Protein AF-A0A0J7L0H8-F1 (afdb_monomer)

Nearest PDB structures (foldseek):
  1x3a-assembly1_A  TM=9.264E-01  e=5.730E-05  Homo sapiens

InterPro domains:
  IPR005607 BSD domain [PF03909] (18-66)
  IPR005607 BSD domain [PS50858] (13-65)
  IPR005607 BSD domain [SM00751] (13-65)
  IPR035925 BSD domain superfamily [G3DSA:1.10.3970.10] (1-77)
  IPR035925 BSD domain superfamily [SSF140383] (1-69)
  IPR051494 BSD domain-containing protein [PTHR16019] (1-94)

Organism: Lasius niger (NCBI:txid67767)

pLDDT: mean 74.41, std 24.03, range [33.41, 98.25]

Mean predicted aligned error: 14.75 Å

Radius of gyration: 20.71 Å; Cα contacts (8 Å, |Δi|>4): 37; chains: 1; bounding box: 35×54×49 Å

Structure (mmCIF, N/CA/C/O backbone):
data_AF-A0A0J7L0H8-F1
#
_entry.id   AF-A0A0J7L0H8-F1
#
loop_
_atom_site.group_PDB
_atom_site.id
_atom_site.type_symbol
_atom_site.label_atom_id
_atom_site.label_alt_id
_atom_site.label_comp_id
_atom_site.label_asym_id
_atom_site.label_entity_id
_atom_site.label_seq_id
_atom_site.pdbx_PDB_ins_code
_atom_site.Cartn_x
_atom_site.Cartn_y
_atom_site.Cartn_z
_atom_site.occupancy
_atom_site.B_iso_or_equiv
_atom_site.auth_seq_id
_atom_site.auth_comp_id
_atom_site.auth_asym_id
_atom_site.auth_atom_id
_atom_site.pdbx_PDB_model_num
ATOM 1 N N . ASP A 1 1 ? -12.329 1.523 -0.569 1.00 81.56 1 ASP A N 1
ATOM 2 C CA . ASP A 1 1 ? -12.532 0.083 -0.920 1.00 81.56 1 ASP A CA 1
ATOM 3 C C . ASP A 1 1 ? -11.537 -0.845 -0.196 1.00 81.56 1 ASP A C 1
ATOM 5 O O . ASP A 1 1 ? -10.328 -0.733 -0.387 1.00 81.56 1 ASP A O 1
ATOM 9 N N . ARG A 1 2 ? -12.040 -1.816 0.591 1.00 88.75 2 ARG A N 1
ATOM 10 C CA . ARG A 1 2 ? -11.241 -2.832 1.314 1.00 88.75 2 ARG A CA 1
ATOM 11 C C . ARG A 1 2 ? -10.330 -3.668 0.405 1.00 88.75 2 ARG A C 1
ATOM 13 O O . ARG A 1 2 ? -9.266 -4.114 0.839 1.00 88.75 2 ARG A O 1
ATOM 20 N N . ARG A 1 3 ? -10.721 -3.897 -0.853 1.00 90.62 3 ARG A N 1
ATOM 21 C CA . ARG A 1 3 ? -9.965 -4.724 -1.813 1.00 90.62 3 ARG A CA 1
ATOM 22 C C . ARG A 1 3 ? -8.570 -4.172 -2.100 1.00 90.62 3 ARG A C 1
ATOM 24 O O . ARG A 1 3 ? -7.673 -4.967 -2.381 1.00 90.62 3 ARG A O 1
ATOM 31 N N . ASN A 1 4 ? -8.379 -2.858 -1.977 1.00 86.25 4 ASN A N 1
ATOM 32 C CA . ASN A 1 4 ? -7.093 -2.193 -2.194 1.00 86.25 4 ASN A CA 1
ATOM 33 C C . ASN A 1 4 ? -6.018 -2.617 -1.184 1.00 86.25 4 ASN A C 1
ATOM 35 O O . ASN A 1 4 ? -4.838 -2.591 -1.517 1.00 86.25 4 ASN A O 1
ATOM 39 N N . PHE A 1 5 ? -6.422 -3.068 0.006 1.00 93.62 5 PHE A N 1
ATOM 40 C CA . PHE A 1 5 ? -5.506 -3.440 1.087 1.00 93.62 5 PHE A CA 1
ATOM 41 C C . PHE A 1 5 ? -5.196 -4.936 1.131 1.0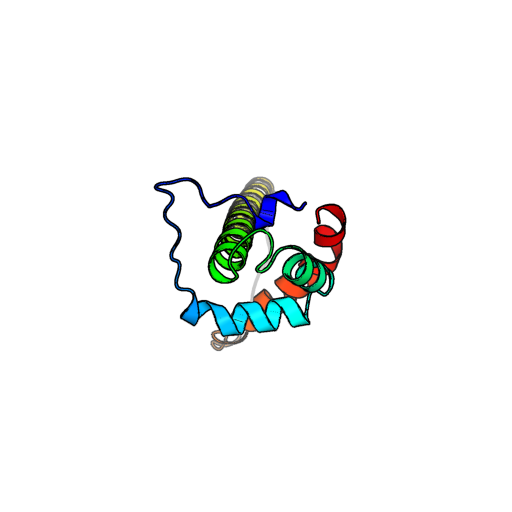0 93.62 5 PHE A C 1
ATOM 43 O O . PHE A 1 5 ? -4.152 -5.331 1.634 1.00 93.62 5 PHE A O 1
ATOM 50 N N . VAL A 1 6 ? -6.083 -5.789 0.606 1.00 93.94 6 VAL A N 1
ATOM 51 C CA . VAL A 1 6 ? -5.960 -7.257 0.735 1.00 93.94 6 VAL A CA 1
ATOM 52 C C . VAL A 1 6 ? -5.523 -7.962 -0.545 1.00 93.94 6 VAL A C 1
ATOM 54 O O . VAL A 1 6 ? -5.041 -9.091 -0.489 1.00 93.94 6 VAL A O 1
ATOM 57 N N . ARG A 1 7 ? -5.698 -7.332 -1.712 1.00 96.12 7 ARG A N 1
ATOM 58 C CA . ARG A 1 7 ? -5.292 -7.930 -2.987 1.00 96.12 7 ARG A CA 1
ATOM 59 C C . ARG A 1 7 ? -3.838 -7.605 -3.293 1.00 96.12 7 ARG A C 1
ATOM 61 O O . ARG A 1 7 ? -3.519 -6.458 -3.613 1.00 96.12 7 ARG A O 1
ATOM 68 N N . ALA A 1 8 ? -3.021 -8.653 -3.287 1.00 94.81 8 ALA A N 1
ATOM 69 C CA . ALA A 1 8 ? -1.628 -8.599 -3.693 1.00 94.81 8 ALA A CA 1
ATOM 70 C C . ALA A 1 8 ? -1.446 -8.004 -5.103 1.00 94.81 8 ALA A C 1
ATOM 72 O O . ALA A 1 8 ? -2.341 -8.132 -5.954 1.00 94.81 8 ALA A O 1
ATOM 73 N N . PRO A 1 9 ? -0.290 -7.373 -5.371 1.00 94.56 9 PRO A N 1
ATOM 74 C CA . PRO A 1 9 ? 0.143 -7.109 -6.735 1.00 94.56 9 PRO A CA 1
ATOM 75 C C . PRO A 1 9 ? 0.110 -8.405 -7.567 1.00 94.56 9 PRO A C 1
ATOM 77 O O . PRO A 1 9 ? 0.425 -9.472 -7.030 1.00 94.56 9 PRO A O 1
ATOM 80 N N . PRO A 1 10 ? -0.272 -8.348 -8.856 1.00 94.94 10 PRO A N 1
ATOM 81 C CA . PRO A 1 10 ? -0.227 -9.514 -9.731 1.00 94.94 10 PRO A CA 1
ATOM 82 C C . PRO A 1 10 ? 1.175 -10.144 -9.763 1.00 94.94 10 PRO A C 1
ATOM 84 O O . PRO A 1 10 ? 2.171 -9.417 -9.727 1.00 94.94 10 PRO A O 1
ATOM 87 N N . PRO A 1 11 ? 1.288 -11.478 -9.855 1.00 91.75 11 PRO A N 1
ATOM 88 C CA . PRO A 1 11 ? 2.588 -12.127 -9.952 1.00 91.75 11 PRO A CA 1
ATOM 89 C C . PRO A 1 11 ? 3.322 -11.674 -11.221 1.00 91.75 11 PRO A C 1
ATOM 91 O O . PRO A 1 11 ? 2.719 -11.544 -12.283 1.00 91.75 11 PRO A O 1
ATOM 94 N N . GLY A 1 12 ? 4.629 -11.439 -11.101 1.00 90.75 12 GLY A N 1
ATOM 95 C CA . GLY A 1 12 ? 5.478 -11.017 -12.218 1.00 90.75 12 GLY A CA 1
ATOM 96 C C . GLY A 1 12 ? 5.425 -9.525 -12.553 1.00 90.75 12 GLY A C 1
ATOM 97 O O . GLY A 1 12 ? 6.162 -9.099 -13.436 1.00 90.75 12 GLY A O 1
ATOM 98 N N . VAL A 1 13 ? 4.610 -8.717 -11.858 1.00 93.88 13 VAL A N 1
ATOM 99 C CA . VAL A 1 13 ? 4.689 -7.258 -12.005 1.00 93.88 13 VAL A CA 1
ATOM 100 C C . VAL A 1 13 ? 5.983 -6.736 -11.389 1.00 93.88 13 VAL A C 1
ATOM 102 O O . VAL A 1 13 ? 6.348 -7.102 -10.269 1.00 93.88 13 VAL A O 1
ATOM 105 N N . GLU A 1 14 ? 6.664 -5.854 -12.112 1.00 91.38 14 GLU A N 1
ATOM 106 C CA . GLU A 1 14 ? 7.837 -5.166 -11.596 1.00 91.38 14 GLU A CA 1
ATOM 107 C C . GLU A 1 14 ? 7.386 -4.067 -10.625 1.00 91.38 14 GLU A C 1
ATOM 109 O O . GLU A 1 14 ? 6.822 -3.041 -11.005 1.00 91.38 14 GLU A O 1
ATOM 114 N N . PHE A 1 15 ? 7.573 -4.324 -9.334 1.00 91.56 15 PHE A N 1
ATOM 115 C CA . PHE A 1 15 ? 7.266 -3.387 -8.262 1.00 91.56 15 PHE A CA 1
ATOM 116 C C . PHE A 1 15 ? 8.347 -3.517 -7.195 1.00 91.56 15 PHE A C 1
ATOM 118 O O . PHE A 1 15 ? 8.349 -4.474 -6.417 1.00 91.56 15 PHE A O 1
ATOM 125 N N . ALA A 1 16 ? 9.288 -2.569 -7.200 1.00 90.56 16 ALA A N 1
ATOM 126 C CA . ALA A 1 16 ? 10.348 -2.505 -6.205 1.00 90.56 16 ALA A CA 1
ATOM 127 C C . ALA A 1 16 ? 9.725 -2.351 -4.814 1.00 90.56 16 ALA A C 1
ATOM 129 O O . ALA A 1 16 ? 8.975 -1.408 -4.554 1.00 90.56 16 ALA A O 1
ATOM 130 N N . TRP A 1 17 ? 10.019 -3.308 -3.941 1.00 93.19 17 TRP A N 1
ATOM 131 C CA . TRP A 1 17 ? 9.422 -3.399 -2.621 1.00 93.19 17 TRP A CA 1
ATOM 132 C C . TRP A 1 17 ? 10.490 -3.730 -1.587 1.00 93.19 17 TRP A C 1
ATOM 134 O O . TRP A 1 17 ? 11.184 -4.736 -1.714 1.00 93.19 17 TRP A O 1
ATOM 144 N N . ASP A 1 18 ? 10.577 -2.890 -0.565 1.00 96.00 18 ASP A N 1
ATOM 145 C CA . ASP A 1 18 ? 11.384 -3.096 0.631 1.00 96.00 18 ASP A CA 1
ATOM 146 C C . ASP A 1 18 ? 10.581 -2.547 1.810 1.00 96.00 18 ASP A C 1
ATOM 148 O O . ASP A 1 18 ? 10.269 -1.356 1.860 1.00 96.00 18 ASP A O 1
ATOM 152 N N . PHE A 1 19 ? 10.197 -3.434 2.726 1.00 96.12 19 PHE A N 1
ATOM 153 C CA . PHE A 1 19 ? 9.319 -3.097 3.837 1.00 96.12 19 PHE A CA 1
ATOM 154 C C . PHE A 1 19 ? 9.950 -2.104 4.818 1.00 96.12 19 PHE A C 1
ATOM 156 O O . PHE A 1 19 ? 9.248 -1.220 5.312 1.00 96.12 19 PHE A O 1
ATOM 163 N N . GLU A 1 20 ? 11.254 -2.215 5.070 1.00 97.06 20 GLU A N 1
ATOM 164 C CA . GLU A 1 20 ? 11.970 -1.344 6.008 1.00 97.06 20 GLU A CA 1
ATOM 165 C C . GLU A 1 20 ? 12.151 0.050 5.408 1.00 97.06 20 GLU A C 1
ATOM 167 O O . GLU A 1 20 ? 11.890 1.065 6.060 1.00 97.06 20 GLU A O 1
ATOM 172 N N . ALA A 1 21 ? 12.509 0.113 4.122 1.00 95.50 21 ALA A N 1
ATOM 173 C CA . ALA A 1 21 ? 12.712 1.381 3.426 1.00 95.50 21 ALA A CA 1
ATOM 174 C C . ALA A 1 21 ? 11.438 2.245 3.367 1.00 95.50 21 ALA A C 1
ATOM 176 O O . ALA A 1 21 ? 11.525 3.476 3.350 1.00 95.50 21 ALA A O 1
ATOM 177 N N . VAL A 1 22 ? 10.251 1.626 3.344 1.00 93.88 22 VAL A N 1
ATOM 178 C CA . VAL A 1 22 ? 8.970 2.348 3.253 1.00 93.88 22 VAL A CA 1
ATOM 179 C C . VAL A 1 22 ? 8.356 2.709 4.607 1.00 93.88 22 VAL A C 1
ATOM 181 O O . VAL A 1 22 ? 7.405 3.492 4.627 1.00 93.88 22 VAL A O 1
ATOM 184 N N . GLN A 1 23 ? 8.881 2.210 5.735 1.00 96.25 23 GLN A N 1
ATOM 185 C CA . GLN A 1 23 ? 8.325 2.487 7.071 1.00 96.25 23 GLN A CA 1
ATOM 186 C C . GLN A 1 23 ? 8.133 3.985 7.369 1.00 96.25 23 GLN A C 1
ATOM 188 O O . GLN A 1 23 ? 7.040 4.362 7.800 1.00 96.25 23 GLN A O 1
ATOM 193 N N . PRO A 1 24 ? 9.111 4.879 7.110 1.00 96.38 24 PRO A N 1
ATOM 194 C CA . PRO A 1 24 ? 8.932 6.302 7.404 1.00 96.38 24 PRO A CA 1
ATOM 195 C C . PRO A 1 24 ? 7.795 6.926 6.586 1.00 96.38 24 PRO A C 1
ATOM 197 O O . PRO A 1 24 ? 7.026 7.741 7.094 1.00 96.38 24 PRO A O 1
ATOM 200 N N . MET A 1 25 ? 7.658 6.504 5.325 1.00 95.50 25 MET A N 1
ATOM 201 C CA . MET A 1 25 ? 6.586 6.954 4.438 1.00 95.50 25 MET A CA 1
ATOM 202 C C . MET A 1 25 ? 5.224 6.445 4.915 1.00 95.50 25 MET A C 1
ATOM 204 O O . MET A 1 25 ? 4.252 7.197 4.925 1.00 95.50 25 MET A O 1
ATOM 208 N N . ALA A 1 26 ? 5.152 5.182 5.336 1.00 96.25 26 ALA A N 1
ATOM 209 C CA . ALA A 1 26 ? 3.952 4.572 5.893 1.00 96.25 26 ALA A CA 1
ATOM 210 C C . ALA A 1 26 ? 3.447 5.347 7.121 1.00 96.25 26 ALA A C 1
ATOM 212 O O . ALA A 1 26 ? 2.280 5.732 7.163 1.00 96.25 26 ALA A O 1
ATOM 213 N N . GLN A 1 27 ? 4.335 5.659 8.071 1.00 96.62 27 GLN A N 1
ATOM 214 C CA . GLN A 1 27 ? 3.983 6.436 9.267 1.00 96.62 27 GLN A CA 1
ATOM 215 C C . GLN A 1 27 ? 3.488 7.845 8.919 1.00 96.62 27 GLN A C 1
ATOM 217 O O . GLN A 1 27 ? 2.456 8.281 9.426 1.00 96.62 27 GLN A O 1
ATOM 222 N N . ALA A 1 28 ? 4.177 8.540 8.008 1.00 95.88 28 ALA A N 1
ATOM 223 C CA . ALA A 1 28 ? 3.737 9.852 7.542 1.00 95.88 28 ALA A CA 1
ATOM 224 C C . ALA A 1 28 ? 2.368 9.789 6.842 1.00 95.88 28 ALA A C 1
ATOM 226 O O . ALA A 1 28 ? 1.545 10.681 7.019 1.00 95.88 28 ALA A O 1
ATOM 227 N N . THR A 1 29 ? 2.104 8.720 6.085 1.00 95.38 29 THR A N 1
ATOM 228 C CA . THR A 1 29 ? 0.820 8.520 5.399 1.00 95.38 29 THR A CA 1
ATOM 229 C C . THR A 1 29 ? -0.313 8.287 6.399 1.00 95.38 29 THR A C 1
ATOM 231 O O . THR A 1 29 ? -1.368 8.895 6.255 1.00 95.38 29 THR A O 1
ATOM 234 N N . LEU A 1 30 ? -0.098 7.473 7.441 1.00 96.00 30 LEU A N 1
ATOM 235 C CA . LEU A 1 30 ? -1.090 7.269 8.507 1.00 96.00 30 LEU A CA 1
ATOM 236 C C . LEU A 1 30 ? -1.441 8.574 9.227 1.00 96.00 30 LEU A C 1
ATOM 238 O O . LEU A 1 30 ? -2.610 8.832 9.484 1.00 96.00 30 LEU A O 1
ATOM 242 N N . ALA A 1 31 ? -0.443 9.416 9.510 1.00 94.94 31 ALA A N 1
ATOM 243 C CA . ALA A 1 31 ? -0.666 10.699 10.175 1.00 94.94 31 ALA A CA 1
ATOM 244 C C . ALA A 1 31 ? -1.512 11.679 9.339 1.00 94.94 31 ALA A C 1
ATOM 246 O O . ALA A 1 31 ? -2.123 12.591 9.894 1.00 94.94 31 ALA A O 1
ATOM 247 N N . LEU A 1 32 ? -1.527 11.511 8.014 1.00 94.94 32 LEU A N 1
ATOM 248 C CA . LEU A 1 32 ? -2.280 12.352 7.084 1.00 94.94 32 LEU A CA 1
ATOM 249 C C . LEU A 1 32 ? -3.669 11.786 6.756 1.00 94.94 32 LEU A C 1
ATOM 251 O O . LEU A 1 32 ? -4.560 12.559 6.412 1.00 94.94 32 LEU A O 1
ATOM 255 N N . ASP A 1 33 ? -3.860 10.468 6.858 1.00 95.44 33 ASP A N 1
ATOM 256 C CA . ASP A 1 33 ? -5.104 9.790 6.489 1.00 95.44 33 ASP A CA 1
ATOM 257 C C . ASP A 1 33 ? -5.666 8.934 7.646 1.00 95.44 33 ASP A C 1
ATOM 259 O O . ASP A 1 33 ? -5.316 7.756 7.791 1.00 95.44 33 ASP A O 1
ATOM 263 N N . PRO A 1 34 ? -6.595 9.485 8.453 1.00 93.56 34 PRO A N 1
ATOM 264 C CA . PRO A 1 34 ? -7.220 8.744 9.549 1.00 93.56 34 PRO A CA 1
ATOM 265 C C . PRO A 1 34 ? -8.116 7.588 9.071 1.00 93.56 34 PRO A C 1
ATOM 267 O O . PRO A 1 34 ? -8.334 6.631 9.818 1.00 93.56 34 PRO A O 1
ATOM 270 N N . ASN A 1 35 ? -8.625 7.620 7.833 1.00 95.50 35 ASN A N 1
ATOM 271 C CA . ASN A 1 35 ? -9.400 6.499 7.293 1.00 95.50 35 ASN A CA 1
ATOM 272 C C . ASN A 1 35 ? -8.478 5.319 6.966 1.00 95.50 35 ASN A C 1
ATOM 274 O O . ASN A 1 35 ? -8.839 4.164 7.210 1.00 95.50 35 ASN A O 1
ATOM 278 N N . LEU A 1 36 ? -7.270 5.597 6.462 1.00 95.75 36 LEU A N 1
ATOM 279 C CA . LEU A 1 36 ? -6.240 4.578 6.267 1.00 95.75 36 LEU A CA 1
ATOM 280 C C . LEU A 1 36 ? -5.831 3.938 7.597 1.00 95.75 36 LEU A C 1
ATOM 282 O O . LEU A 1 36 ? -5.685 2.714 7.667 1.00 95.75 36 LEU A O 1
ATOM 286 N N . GLU A 1 37 ? -5.690 4.740 8.654 1.00 95.62 37 GLU A N 1
ATOM 287 C CA . GLU A 1 37 ? -5.398 4.239 10.000 1.00 95.62 37 GLU A CA 1
ATOM 288 C C . GLU A 1 37 ? -6.511 3.323 10.528 1.00 95.62 37 GLU A C 1
ATOM 290 O O . GLU A 1 37 ? -6.223 2.209 10.979 1.00 95.62 37 GLU A O 1
ATOM 295 N N . ALA A 1 38 ? -7.778 3.728 10.391 1.00 96.44 38 ALA A N 1
ATOM 296 C CA . ALA A 1 38 ? -8.923 2.900 10.769 1.00 96.44 38 ALA A CA 1
ATOM 297 C C . ALA A 1 38 ? -8.935 1.558 10.012 1.00 96.44 38 ALA A C 1
ATOM 299 O O . ALA A 1 38 ? -9.094 0.494 10.617 1.00 96.44 38 ALA A O 1
ATOM 300 N N . MET A 1 39 ? -8.679 1.589 8.700 1.00 96.88 39 MET A N 1
ATOM 301 C CA . MET A 1 39 ? -8.578 0.380 7.878 1.00 96.88 39 MET A CA 1
ATOM 302 C C . MET A 1 39 ? -7.404 -0.514 8.297 1.00 96.88 39 MET A C 1
ATOM 304 O O . MET A 1 39 ? -7.563 -1.735 8.375 1.00 96.88 39 MET A O 1
ATOM 308 N N . ARG A 1 40 ? -6.231 0.056 8.607 1.00 97.06 40 ARG A N 1
ATOM 309 C CA . ARG A 1 40 ? -5.077 -0.706 9.118 1.00 97.06 40 ARG A CA 1
ATOM 310 C C . ARG A 1 40 ? -5.427 -1.398 10.434 1.00 97.06 40 ARG A C 1
ATOM 312 O O . ARG A 1 40 ? -5.151 -2.587 10.572 1.00 97.06 40 ARG A O 1
ATOM 319 N N . PHE A 1 41 ? -6.072 -0.695 11.364 1.00 97.31 41 PHE A N 1
ATOM 320 C CA . PHE A 1 41 ? -6.491 -1.251 12.655 1.00 97.31 41 PHE A CA 1
ATOM 321 C C . PHE A 1 41 ? -7.537 -2.376 12.522 1.00 97.31 41 PHE A C 1
ATOM 323 O O . PHE A 1 41 ? -7.549 -3.350 13.290 1.00 97.31 41 PHE A O 1
ATOM 330 N N . GLU A 1 42 ? -8.430 -2.278 11.536 1.00 97.25 42 GLU A N 1
ATOM 331 C CA . GLU A 1 42 ? -9.398 -3.338 11.251 1.00 97.25 42 GLU A CA 1
ATOM 332 C C . GLU A 1 42 ? -8.727 -4.575 1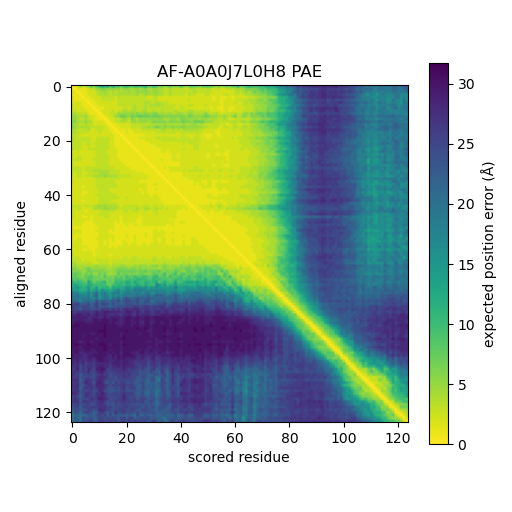0.635 1.00 97.25 42 GLU A C 1
ATOM 334 O O . GLU A 1 42 ? -9.062 -5.705 10.998 1.00 97.25 42 GLU A O 1
ATOM 339 N N . LEU A 1 43 ? -7.775 -4.384 9.719 1.00 97.69 43 LEU A N 1
ATOM 340 C CA . LEU A 1 43 ? -7.238 -5.465 8.892 1.00 97.69 43 LEU A CA 1
ATOM 341 C C . LEU A 1 43 ? -5.966 -6.117 9.441 1.00 97.69 43 LEU A C 1
ATOM 343 O O . LEU A 1 43 ? -5.731 -7.290 9.154 1.00 97.69 43 LEU A O 1
ATOM 347 N N . VAL A 1 44 ? -5.149 -5.410 10.218 1.00 97.38 44 VAL A N 1
ATOM 348 C CA . VAL A 1 44 ? -3.841 -5.891 10.685 1.00 97.38 44 VAL A CA 1
ATOM 349 C C . VAL A 1 44 ? -3.877 -6.167 12.194 1.00 97.38 44 VAL A C 1
ATOM 351 O O . VAL A 1 44 ? -4.394 -5.349 12.951 1.00 97.38 44 VAL A O 1
ATOM 354 N N . PRO A 1 45 ? -3.343 -7.308 12.674 1.00 97.38 45 PRO A N 1
ATOM 355 C CA . PRO A 1 45 ? -2.879 -8.483 11.921 1.00 97.38 45 PRO A CA 1
ATOM 356 C C . PRO A 1 45 ? -4.023 -9.450 11.542 1.00 97.38 45 PRO A C 1
ATOM 358 O O . PRO A 1 45 ? -3.774 -10.578 11.129 1.00 97.38 45 PRO A O 1
ATOM 361 N N . LYS A 1 46 ? -5.285 -9.045 11.736 1.00 97.25 46 LYS A N 1
ATOM 362 C CA . LYS A 1 46 ? -6.461 -9.936 11.737 1.00 97.25 46 LYS A CA 1
ATOM 363 C C . LYS A 1 46 ? -6.722 -10.637 10.398 1.00 97.25 46 LYS A C 1
ATOM 365 O O . LYS A 1 46 ? -7.196 -11.767 10.378 1.00 97.25 46 LYS A O 1
ATOM 370 N N . VAL A 1 47 ? -6.475 -9.946 9.292 1.00 97.06 47 VAL A N 1
ATOM 371 C CA . VAL A 1 47 ? -6.799 -10.368 7.919 1.00 97.06 47 VAL A CA 1
ATOM 372 C C . VAL A 1 47 ? -5.533 -10.498 7.078 1.00 97.06 47 VAL A C 1
ATOM 374 O O . VAL A 1 47 ? -5.457 -11.349 6.197 1.00 97.06 47 VAL A O 1
ATOM 377 N N . ILE A 1 48 ? -4.552 -9.633 7.323 1.00 97.62 48 ILE A N 1
ATOM 378 C CA . ILE A 1 48 ? -3.326 -9.516 6.540 1.00 97.62 48 ILE A CA 1
ATOM 379 C C . ILE A 1 48 ? -2.187 -9.039 7.445 1.00 97.62 48 ILE A C 1
ATOM 381 O O . ILE A 1 48 ? -2.419 -8.331 8.426 1.00 97.62 48 ILE A O 1
ATOM 385 N N . SER A 1 49 ? -0.952 -9.436 7.128 1.00 98.25 49 SER A N 1
ATOM 386 C CA . SER A 1 49 ? 0.229 -8.925 7.824 1.00 98.25 49 SER A CA 1
ATOM 387 C C . SER A 1 49 ? 0.450 -7.444 7.526 1.00 98.25 49 SER A C 1
ATOM 389 O O . SER A 1 49 ? 0.038 -6.933 6.483 1.00 98.25 49 SER A O 1
ATOM 391 N N . GLU A 1 50 ? 1.150 -6.760 8.425 1.00 97.69 50 GLU A N 1
ATOM 392 C CA . GLU A 1 50 ? 1.474 -5.348 8.235 1.00 97.69 50 GLU A CA 1
ATOM 393 C C . GLU A 1 50 ? 2.268 -5.102 6.944 1.00 97.69 50 GLU A C 1
ATOM 395 O O . GLU A 1 5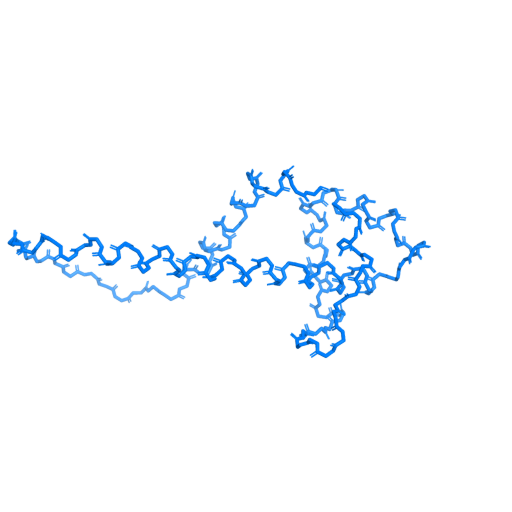0 ? 1.937 -4.208 6.169 1.00 97.69 50 GLU A O 1
ATOM 400 N N . GLU A 1 51 ? 3.258 -5.949 6.663 1.00 97.56 51 GLU A N 1
ATOM 401 C CA . GLU A 1 51 ? 4.037 -5.868 5.429 1.00 97.56 51 GLU A CA 1
ATOM 402 C C . GLU A 1 51 ? 3.163 -5.970 4.180 1.00 97.56 51 GLU A C 1
ATOM 404 O O . GLU A 1 51 ? 3.265 -5.139 3.278 1.00 97.56 51 GLU A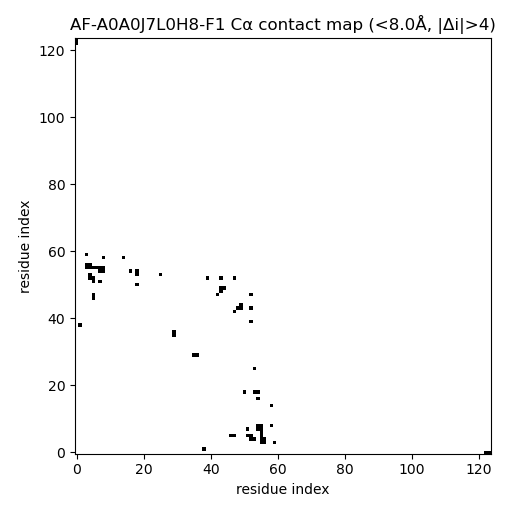 O 1
ATOM 409 N N . ASN A 1 52 ? 2.268 -6.957 4.127 1.00 97.62 52 ASN A N 1
ATOM 410 C CA . ASN A 1 52 ? 1.435 -7.145 2.949 1.00 97.62 52 ASN A CA 1
ATOM 411 C C . ASN A 1 52 ? 0.374 -6.042 2.823 1.00 97.62 52 ASN A C 1
ATOM 413 O O . ASN A 1 52 ? 0.057 -5.648 1.703 1.00 97.62 52 ASN A O 1
ATOM 417 N N . PHE A 1 53 ? -0.137 -5.497 3.933 1.00 97.94 53 PHE A N 1
ATOM 418 C CA . PHE A 1 53 ? -1.014 -4.322 3.903 1.00 97.94 53 PHE A CA 1
ATOM 419 C C . PHE A 1 53 ? -0.330 -3.154 3.182 1.00 97.94 53 PHE A C 1
ATOM 421 O O . PHE A 1 53 ? -0.881 -2.604 2.224 1.00 97.94 53 PHE A O 1
ATOM 428 N N . TRP A 1 54 ? 0.901 -2.831 3.588 1.00 97.56 54 TRP A N 1
ATOM 429 C CA . TRP A 1 54 ? 1.661 -1.737 2.991 1.00 97.56 54 TRP A CA 1
ATOM 430 C C . TRP A 1 54 ? 2.084 -2.031 1.554 1.00 97.56 54 TRP A C 1
ATOM 432 O O . TRP A 1 54 ? 1.978 -1.147 0.701 1.00 97.56 54 TRP A O 1
ATOM 442 N N . ARG A 1 55 ? 2.479 -3.274 1.251 1.00 97.56 55 ARG A N 1
ATOM 443 C CA . ARG A 1 55 ? 2.827 -3.699 -0.112 1.00 97.56 55 ARG A CA 1
ATOM 444 C C . ARG A 1 55 ? 1.670 -3.485 -1.071 1.00 97.56 55 ARG A C 1
ATOM 446 O O . ARG A 1 55 ? 1.852 -2.956 -2.167 1.00 97.56 55 ARG A O 1
ATOM 453 N N . ASN A 1 56 ? 0.476 -3.876 -0.643 1.00 97.31 56 ASN A N 1
ATOM 454 C CA . ASN A 1 56 ? -0.732 -3.759 -1.444 1.00 97.31 56 ASN A CA 1
ATOM 455 C C . ASN A 1 56 ? -1.126 -2.293 -1.622 1.00 97.31 56 ASN A C 1
ATOM 457 O O . ASN A 1 56 ? -1.379 -1.868 -2.749 1.00 97.31 56 ASN A O 1
ATOM 461 N N . TYR A 1 57 ? -1.116 -1.511 -0.539 1.00 96.62 57 TYR A N 1
ATOM 462 C CA . TYR A 1 57 ? -1.453 -0.091 -0.574 1.00 96.62 57 TYR A CA 1
ATOM 463 C C . TYR A 1 57 ? -0.523 0.701 -1.504 1.00 96.62 57 TYR A C 1
ATOM 465 O O . TYR A 1 57 ? -0.992 1.337 -2.450 1.00 96.62 57 TYR A O 1
ATOM 473 N N . PHE A 1 58 ? 0.795 0.610 -1.304 1.00 96.44 58 PHE A N 1
ATOM 474 C CA . PHE A 1 58 ? 1.754 1.369 -2.111 1.00 96.44 58 PHE A CA 1
ATOM 475 C C . PHE A 1 58 ? 1.789 0.926 -3.573 1.00 96.44 58 PHE A C 1
ATOM 477 O O . PHE A 1 58 ? 2.058 1.747 -4.449 1.00 96.44 58 PHE A O 1
ATOM 484 N N . TYR A 1 59 ? 1.441 -0.328 -3.866 1.00 96.44 59 TYR A N 1
ATOM 485 C CA . TYR A 1 59 ? 1.229 -0.756 -5.244 1.00 96.44 59 TYR A CA 1
ATOM 486 C C . TYR A 1 59 ? 0.026 -0.053 -5.895 1.00 96.44 59 TYR A C 1
ATOM 488 O O . TYR A 1 59 ? 0.105 0.361 -7.047 1.00 96.44 59 TYR A O 1
ATOM 496 N N . ARG A 1 60 ? -1.088 0.151 -5.177 1.00 95.56 60 ARG A N 1
ATOM 497 C CA . ARG A 1 60 ? -2.221 0.928 -5.721 1.00 95.56 60 ARG A CA 1
ATOM 498 C C . ARG A 1 60 ? -1.840 2.387 -5.942 1.00 95.56 60 ARG A C 1
ATOM 500 O O . ARG A 1 60 ? -2.166 2.944 -6.986 1.00 95.56 60 ARG A O 1
ATOM 507 N N . VAL A 1 61 ? -1.100 2.974 -5.005 1.00 93.69 61 VAL A N 1
ATOM 508 C CA . VAL A 1 61 ? -0.590 4.346 -5.130 1.00 93.69 61 VAL A CA 1
ATOM 509 C C . VAL A 1 61 ? 0.346 4.488 -6.336 1.00 93.69 61 VAL A C 1
ATOM 511 O O . VAL A 1 61 ? 0.251 5.478 -7.061 1.00 93.69 61 VAL A O 1
ATOM 514 N N . SER A 1 62 ? 1.214 3.506 -6.603 1.00 94.12 62 SER A N 1
ATOM 515 C CA . SER A 1 62 ? 2.125 3.567 -7.753 1.00 94.12 62 SER A CA 1
ATOM 516 C C . SER A 1 62 ? 1.377 3.524 -9.088 1.00 94.12 62 SER A C 1
ATOM 518 O O . SER A 1 62 ? 1.706 4.303 -9.982 1.00 94.12 62 SER A O 1
ATOM 520 N N . LEU A 1 63 ? 0.331 2.698 -9.201 1.00 92.94 63 LEU A N 1
ATOM 521 C CA . LEU A 1 63 ? -0.535 2.657 -10.384 1.00 92.94 63 LEU A CA 1
ATOM 522 C C . LEU A 1 63 ? -1.266 3.982 -10.606 1.00 92.94 63 LEU A C 1
ATOM 524 O O . LEU A 1 63 ? -1.308 4.476 -11.731 1.00 92.94 63 LEU A O 1
ATOM 528 N N . LEU A 1 64 ? -1.813 4.570 -9.537 1.00 90.81 64 LEU A N 1
ATOM 529 C CA . LEU A 1 64 ? -2.474 5.873 -9.617 1.00 90.81 64 LEU A CA 1
ATOM 530 C C . LEU A 1 64 ? -1.500 6.934 -10.126 1.00 90.81 64 LEU A C 1
ATOM 532 O O . LEU A 1 64 ? -1.806 7.641 -11.082 1.00 90.81 64 LEU A O 1
ATOM 536 N N . ARG A 1 65 ? -0.298 6.997 -9.5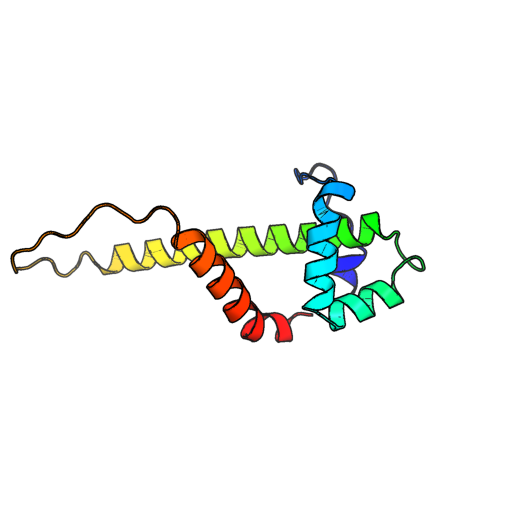46 1.00 90.06 65 ARG A N 1
ATOM 537 C CA . ARG A 1 65 ? 0.731 7.957 -9.951 1.00 90.06 65 ARG A CA 1
ATOM 538 C C . ARG A 1 65 ? 1.121 7.811 -11.426 1.00 90.06 65 ARG A C 1
ATOM 540 O O . ARG A 1 65 ? 1.173 8.815 -12.128 1.00 90.06 65 ARG A O 1
ATOM 547 N N . GLN A 1 66 ? 1.344 6.585 -11.899 1.00 90.31 66 GLN A N 1
ATOM 548 C CA . GLN A 1 66 ? 1.639 6.325 -13.313 1.00 90.31 66 GLN A CA 1
ATOM 549 C C . GLN A 1 66 ? 0.488 6.781 -14.223 1.00 90.31 66 GLN A C 1
ATOM 551 O O . GLN A 1 66 ? 0.725 7.410 -15.252 1.00 90.31 66 GLN A O 1
ATOM 556 N N . GLY A 1 67 ? -0.761 6.522 -13.824 1.00 89.12 67 GLY A N 1
ATOM 557 C CA . GLY A 1 67 ? -1.944 6.973 -14.560 1.00 89.12 67 GLY A CA 1
ATOM 558 C C . GLY A 1 67 ? -2.041 8.498 -14.671 1.00 89.12 67 GLY A C 1
ATOM 559 O O . GLY A 1 67 ? -2.329 9.016 -15.750 1.00 89.12 67 GLY A O 1
ATOM 560 N N . TYR A 1 68 ? -1.746 9.226 -13.589 1.00 89.00 68 TYR A N 1
ATOM 561 C CA . TYR A 1 68 ? -1.724 10.693 -13.602 1.00 89.00 68 TYR A CA 1
ATOM 562 C C . TYR A 1 68 ? -0.624 11.255 -14.506 1.00 89.00 68 TYR A C 1
ATOM 564 O O . TYR A 1 68 ? -0.888 12.184 -15.268 1.00 89.00 68 TYR A O 1
ATOM 572 N N . GLU A 1 69 ? 0.586 10.693 -14.452 1.00 84.69 69 GLU A N 1
ATOM 573 C CA . GLU A 1 69 ? 1.710 11.124 -15.295 1.00 84.69 69 GLU A CA 1
ATOM 574 C C . GLU A 1 69 ? 1.379 10.954 -16.790 1.00 84.69 69 GLU A C 1
ATOM 576 O O . GLU A 1 69 ? 1.589 11.879 -17.576 1.00 84.69 69 GLU A O 1
ATOM 581 N N . LEU A 1 70 ? 0.771 9.826 -17.174 1.00 83.69 70 LEU A N 1
ATOM 582 C CA . LEU A 1 70 ? 0.325 9.578 -18.551 1.00 83.69 70 LEU A CA 1
ATOM 583 C C . LEU A 1 70 ? -0.776 10.551 -18.998 1.00 83.69 70 LEU A C 1
ATOM 585 O O . LEU A 1 70 ? -0.726 11.073 -20.112 1.00 83.69 70 LEU A O 1
ATOM 589 N N . ASN A 1 71 ? -1.757 10.820 -18.134 1.00 81.62 71 ASN A N 1
ATOM 590 C CA . ASN A 1 71 ? -2.856 11.728 -18.462 1.00 81.62 71 ASN A CA 1
ATOM 591 C C . ASN A 1 71 ? -2.386 13.190 -18.583 1.00 81.62 71 ASN A C 1
ATOM 593 O O . ASN A 1 71 ? -2.831 13.926 -19.467 1.00 81.62 71 ASN A O 1
ATOM 597 N N . ALA A 1 72 ? -1.439 13.604 -17.734 1.00 80.75 72 ALA A N 1
ATOM 598 C CA . ALA A 1 72 ? -0.823 14.925 -17.813 1.00 80.75 72 ALA A CA 1
ATOM 599 C C . ALA A 1 72 ? -0.105 15.125 -19.158 1.00 80.75 72 ALA A C 1
ATOM 601 O O . ALA A 1 72 ? -0.328 16.135 -19.821 1.00 80.75 72 ALA A O 1
ATOM 602 N N . MET A 1 73 ? 0.678 14.137 -19.610 1.00 77.44 73 MET A N 1
ATOM 603 C CA . MET A 1 73 ? 1.357 14.186 -20.913 1.00 77.44 73 MET A CA 1
ATOM 604 C C . MET A 1 73 ? 0.371 14.238 -22.088 1.00 77.44 73 MET A C 1
ATOM 606 O O . MET A 1 73 ? 0.581 15.000 -23.032 1.00 77.44 73 MET A O 1
ATOM 610 N N . ALA A 1 74 ? -0.716 13.462 -22.027 1.00 75.81 74 ALA A N 1
ATOM 611 C CA . ALA A 1 74 ? -1.751 13.468 -23.062 1.00 75.81 74 ALA A CA 1
ATOM 612 C C . ALA A 1 74 ? -2.455 14.833 -23.164 1.00 75.81 74 ALA A C 1
ATOM 614 O O . ALA A 1 74 ? -2.702 15.329 -24.263 1.00 75.81 74 ALA A O 1
ATOM 615 N N . SER A 1 75 ? -2.712 15.471 -22.020 1.00 72.06 75 SER A N 1
ATOM 616 C CA . SER A 1 75 ? -3.326 16.803 -21.955 1.00 72.06 75 SER A CA 1
ATOM 617 C C . SER A 1 75 ? -2.396 17.899 -22.498 1.00 72.06 75 SER A C 1
ATOM 619 O O . SER A 1 75 ? -2.860 18.836 -23.145 1.00 72.06 75 SER A O 1
ATOM 621 N N . SER A 1 76 ? -1.077 17.773 -22.296 1.00 68.38 76 SER A N 1
ATOM 622 C CA . SER A 1 76 ? -0.087 18.705 -22.861 1.00 68.38 76 SER A CA 1
ATOM 623 C C . SER A 1 76 ? 0.028 18.601 -24.388 1.00 68.38 76 SER A C 1
ATOM 625 O O . SER A 1 76 ? 0.126 19.623 -25.061 1.00 68.38 76 SER A O 1
ATOM 627 N N . GLN A 1 77 ? -0.058 17.392 -24.956 1.00 60.72 77 GLN A N 1
ATOM 628 C CA . GLN A 1 77 ? -0.004 17.194 -26.416 1.00 60.72 77 GLN A CA 1
ATOM 629 C C . GLN A 1 77 ? -1.227 17.773 -27.144 1.00 60.72 77 GLN A C 1
ATOM 631 O O . GLN A 1 77 ? -1.114 18.221 -28.285 1.00 60.72 77 GLN A O 1
ATOM 636 N N . GLN A 1 78 ? -2.394 17.807 -26.492 1.00 58.22 78 GLN A N 1
ATOM 637 C CA . GLN A 1 78 ? -3.595 18.434 -27.056 1.00 58.22 78 GLN A CA 1
ATOM 638 C C . GLN A 1 78 ? -3.479 19.968 -27.112 1.00 58.22 78 GLN A C 1
ATOM 640 O O . GLN A 1 78 ? -3.912 20.569 -28.091 1.00 58.22 78 GLN A O 1
ATOM 645 N N . GLN A 1 79 ? -2.816 20.600 -26.137 1.00 55.00 79 GLN A N 1
ATOM 646 C CA . GLN A 1 79 ? -2.612 22.059 -26.113 1.00 55.00 79 GLN A CA 1
ATOM 647 C C . GLN A 1 79 ? -1.580 22.553 -27.147 1.00 55.00 79 GLN A C 1
ATOM 649 O O . GLN A 1 79 ? -1.697 23.667 -27.666 1.00 55.00 79 GLN A O 1
ATOM 654 N N . GLU A 1 80 ? -0.588 21.728 -27.500 1.00 52.41 80 GLU A N 1
ATOM 655 C CA . GLU A 1 80 ? 0.398 22.056 -28.543 1.00 52.41 80 GLU A CA 1
ATOM 656 C C . GLU A 1 80 ? -0.196 21.981 -29.962 1.00 52.41 80 GLU A C 1
ATOM 658 O O . GLU A 1 80 ? 0.158 22.791 -30.821 1.00 52.41 80 GLU A O 1
ATOM 663 N N . ALA A 1 81 ? -1.157 21.081 -30.203 1.00 53.22 81 ALA A N 1
ATOM 664 C CA . ALA A 1 81 ? -1.843 20.968 -31.493 1.00 53.22 81 ALA A CA 1
ATOM 665 C C . ALA A 1 81 ? -2.787 22.154 -31.787 1.00 53.22 81 ALA A C 1
ATOM 667 O O . ALA A 1 81 ? -2.985 22.509 -32.950 1.00 53.22 81 ALA A O 1
ATOM 668 N N . G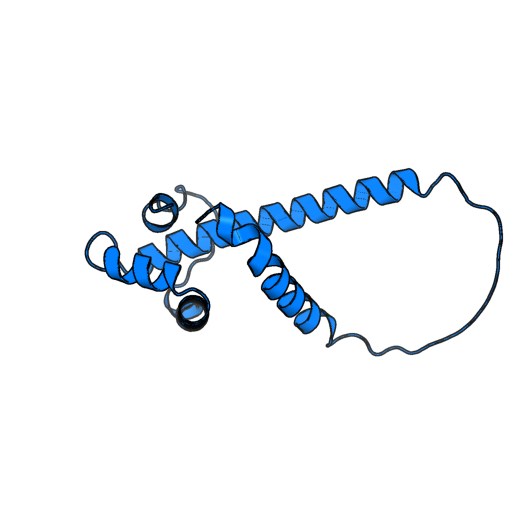LU A 1 82 ? -3.329 22.807 -30.755 1.00 51.81 82 GLU A N 1
ATOM 669 C CA . GLU A 1 82 ? -4.217 23.974 -30.895 1.00 51.81 82 GLU A CA 1
ATOM 670 C C . GLU A 1 82 ? -3.457 25.312 -30.983 1.00 51.81 82 GLU A C 1
ATOM 672 O O . GLU A 1 82 ? -4.000 26.309 -31.464 1.00 51.81 82 GLU A O 1
ATOM 677 N N . SER A 1 83 ? -2.175 25.345 -30.599 1.00 45.50 83 SER A N 1
ATOM 678 C CA . SER A 1 83 ? -1.363 26.574 -30.584 1.00 45.50 83 SER A CA 1
ATOM 679 C C . SER A 1 83 ? -0.709 26.923 -31.933 1.00 45.50 83 SER A C 1
ATOM 681 O O . SER A 1 83 ? -0.164 28.015 -32.087 1.00 45.50 83 SER A O 1
ATOM 683 N N . ASN A 1 84 ? -0.789 26.055 -32.952 1.00 45.34 84 ASN A N 1
ATOM 684 C CA . ASN A 1 84 ? -0.143 26.295 -34.253 1.00 45.34 84 ASN A CA 1
ATOM 685 C C . ASN A 1 84 ? -0.973 27.143 -35.246 1.00 45.34 84 ASN A C 1
ATOM 687 O O . ASN A 1 84 ? -0.609 27.241 -36.416 1.00 45.34 84 ASN A O 1
ATOM 691 N N . SER A 1 85 ? -2.077 27.767 -34.811 1.00 50.31 85 SER A N 1
ATOM 692 C CA . SER A 1 85 ? -2.939 28.580 -35.694 1.00 50.31 85 SER A CA 1
ATOM 693 C C . SER A 1 85 ? -2.762 30.099 -35.586 1.00 50.31 85 SER A C 1
ATOM 695 O O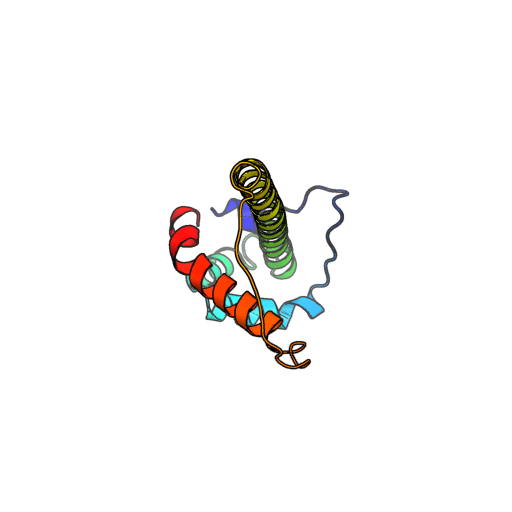 . SER A 1 85 ? -3.426 30.810 -36.327 1.00 50.31 85 SER A O 1
ATOM 697 N N . ASN A 1 86 ? -1.867 30.633 -34.747 1.00 44.84 86 ASN A N 1
ATOM 698 C CA . ASN A 1 86 ? -1.642 32.086 -34.672 1.00 44.84 86 ASN A CA 1
ATOM 699 C C . ASN A 1 86 ? -0.158 32.437 -34.476 1.00 44.84 86 ASN A C 1
ATOM 701 O O . ASN A 1 86 ? 0.268 32.837 -33.396 1.00 44.84 86 ASN A O 1
ATOM 705 N N . GLN A 1 87 ? 0.638 32.334 -35.542 1.00 51.81 87 GLN A N 1
ATOM 706 C CA . GLN A 1 87 ? 1.943 32.997 -35.609 1.00 51.81 87 GLN A CA 1
ATOM 707 C C . GLN A 1 87 ? 1.840 34.267 -36.457 1.00 51.81 87 GLN A C 1
ATOM 709 O O . GLN A 1 87 ? 2.042 34.228 -37.667 1.00 51.81 87 GLN A O 1
ATOM 714 N N . THR A 1 88 ? 1.576 35.409 -35.813 1.00 38.97 88 THR A N 1
ATOM 715 C CA . THR A 1 88 ? 2.032 36.704 -36.341 1.00 38.97 88 THR A CA 1
ATOM 716 C C . THR A 1 88 ? 2.317 37.702 -35.211 1.00 38.97 88 THR A C 1
ATOM 718 O O . THR A 1 88 ? 1.402 38.148 -34.533 1.00 38.97 88 THR A O 1
ATOM 721 N N . LEU A 1 89 ? 3.603 38.072 -35.112 1.00 44.53 89 LEU A N 1
ATOM 722 C CA . LEU A 1 89 ? 4.163 39.373 -34.696 1.00 44.53 89 LEU A CA 1
ATOM 723 C C . LEU A 1 89 ? 4.017 39.833 -33.229 1.00 44.53 89 LEU A C 1
ATOM 725 O O . LEU A 1 89 ? 2.970 40.328 -32.835 1.00 44.53 89 LEU A O 1
ATOM 729 N N . ALA A 1 90 ? 5.143 39.811 -32.498 1.00 37.25 90 ALA A N 1
ATOM 730 C CA . ALA A 1 90 ? 5.746 40.927 -31.729 1.00 37.25 90 ALA A CA 1
ATOM 731 C C . ALA A 1 90 ? 6.652 40.355 -30.609 1.00 37.25 90 ALA A C 1
ATOM 733 O O . ALA A 1 90 ? 6.174 39.670 -29.717 1.00 37.25 90 ALA A O 1
ATOM 734 N N . SER A 1 91 ? 7.983 40.400 -30.724 1.00 36.22 91 SER A N 1
ATOM 735 C CA . SER A 1 91 ? 8.882 41.521 -30.370 1.00 36.22 91 SER A CA 1
ATOM 736 C C . SER A 1 91 ? 9.369 41.506 -28.904 1.00 36.22 91 SER A C 1
ATOM 738 O O . SER A 1 91 ? 8.639 41.879 -27.998 1.00 36.22 91 SER A O 1
ATOM 740 N N . THR A 1 92 ? 10.673 41.212 -28.768 1.00 38.94 92 THR A N 1
ATOM 741 C CA . THR A 1 92 ? 11.709 41.844 -27.904 1.00 38.94 92 THR A CA 1
ATOM 742 C C . THR A 1 92 ? 11.713 41.737 -26.367 1.00 38.94 92 THR A C 1
ATOM 744 O O . THR A 1 92 ? 10.784 42.175 -25.707 1.00 38.94 92 THR A O 1
ATOM 747 N N . THR A 1 93 ? 12.909 41.340 -25.873 1.00 39.75 93 THR A N 1
ATOM 748 C CA . THR A 1 93 ? 13.618 41.694 -24.608 1.00 39.75 93 THR A CA 1
ATOM 749 C C . THR A 1 93 ? 12.921 41.317 -23.291 1.00 39.75 93 THR A C 1
ATOM 751 O O . THR A 1 93 ? 11.749 41.582 -23.115 1.00 39.75 93 THR A O 1
ATOM 754 N N . ASP A 1 94 ? 13.548 40.715 -22.284 1.00 33.41 94 ASP A N 1
ATOM 755 C CA . ASP A 1 94 ? 14.862 41.002 -21.718 1.00 33.41 94 ASP A CA 1
ATOM 756 C C . ASP A 1 94 ? 15.311 39.841 -20.799 1.00 33.41 94 ASP A C 1
ATOM 758 O O . ASP A 1 94 ? 14.528 38.966 -20.428 1.00 33.41 94 ASP A O 1
ATOM 762 N N . SER A 1 95 ? 16.593 39.852 -20.458 1.00 45.28 95 SER A N 1
ATOM 763 C CA . SER A 1 95 ? 17.342 38.893 -19.632 1.00 45.28 95 SER A CA 1
ATOM 764 C C . SER A 1 95 ? 16.700 38.598 -18.266 1.00 45.28 95 SER A C 1
ATOM 766 O O . SER A 1 95 ? 16.130 39.514 -17.698 1.00 45.28 95 SER A O 1
ATOM 768 N N . ILE A 1 96 ? 16.887 37.392 -17.689 1.00 40.62 96 ILE A N 1
ATOM 769 C CA . ILE A 1 96 ? 17.088 37.144 -16.235 1.00 40.62 96 ILE A CA 1
ATOM 770 C C . ILE A 1 96 ? 17.550 35.686 -15.982 1.00 40.62 96 ILE A C 1
ATOM 772 O O . ILE A 1 96 ? 16.840 34.715 -16.224 1.00 40.62 96 ILE A O 1
ATOM 776 N N . ASP A 1 97 ? 18.789 35.604 -15.498 1.00 36.31 97 ASP A N 1
ATOM 777 C CA . ASP A 1 97 ? 19.330 34.796 -14.395 1.00 36.31 97 ASP A CA 1
ATOM 778 C C . ASP A 1 97 ? 19.095 33.271 -14.282 1.00 36.31 97 ASP A C 1
ATOM 780 O O . ASP A 1 97 ? 18.002 32.742 -14.073 1.00 36.31 97 ASP A O 1
ATOM 784 N N . HIS A 1 98 ? 20.229 32.565 -14.293 1.00 44.28 98 HIS A N 1
ATOM 785 C CA . HIS A 1 98 ? 20.403 31.151 -13.982 1.00 44.28 98 HIS A CA 1
ATOM 786 C C . HIS A 1 98 ? 20.437 30.939 -12.458 1.00 44.28 98 HIS A C 1
ATOM 788 O O . HIS A 1 98 ? 21.510 30.954 -11.865 1.00 44.28 98 HIS A O 1
ATOM 794 N N . THR A 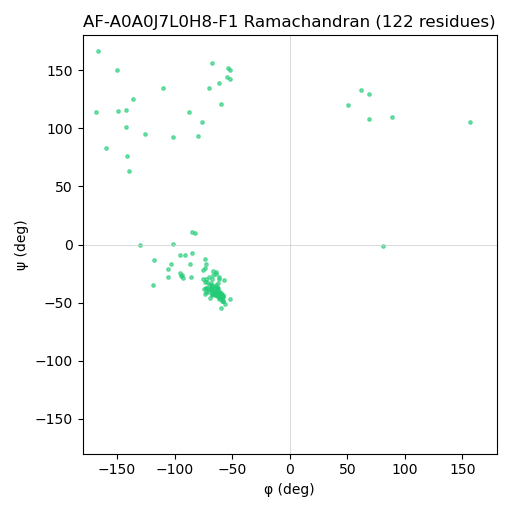1 99 ? 19.310 30.634 -11.805 1.00 45.41 99 THR A N 1
ATOM 795 C CA . THR A 1 99 ? 19.326 29.797 -10.580 1.00 45.41 99 THR A CA 1
ATOM 796 C C . THR A 1 99 ? 17.956 29.163 -10.279 1.00 45.41 99 THR A C 1
ATOM 798 O O . THR A 1 99 ? 17.187 29.647 -9.451 1.00 45.41 99 THR A O 1
ATOM 801 N N . GLN A 1 100 ? 17.611 28.032 -10.911 1.00 46.28 100 GLN A N 1
ATOM 802 C CA . GLN A 1 100 ? 16.352 27.325 -10.604 1.00 46.28 100 GLN A CA 1
ATOM 803 C C . GLN A 1 100 ? 16.508 25.793 -10.578 1.00 46.28 100 GLN A C 1
ATOM 805 O O . GLN A 1 100 ? 15.899 25.076 -11.361 1.00 46.28 100 GLN A O 1
ATOM 810 N N . GLY A 1 101 ? 17.321 25.282 -9.646 1.00 40.50 101 GLY A N 1
ATOM 811 C CA . GLY A 1 101 ? 17.504 23.835 -9.429 1.00 40.50 101 GLY A CA 1
ATOM 812 C C . GLY A 1 101 ? 16.781 23.242 -8.211 1.00 40.50 101 GLY A C 1
ATOM 813 O O . GLY A 1 101 ? 16.605 22.031 -8.148 1.00 40.50 101 GLY A O 1
ATOM 814 N N . SER A 1 102 ? 16.335 24.058 -7.245 1.00 42.56 102 SER A N 1
ATOM 815 C CA . SER A 1 102 ? 15.914 23.536 -5.925 1.00 42.56 102 SER A CA 1
ATOM 816 C C . SER A 1 102 ? 14.440 23.775 -5.552 1.00 42.56 102 SER A C 1
ATOM 818 O O . SER A 1 102 ? 13.919 23.128 -4.651 1.00 42.56 102 SER A O 1
ATOM 820 N N . ARG A 1 103 ? 13.710 24.648 -6.267 1.00 43.62 103 ARG A N 1
ATOM 821 C CA . ARG A 1 103 ? 12.301 24.967 -5.928 1.00 43.62 103 ARG A CA 1
ATOM 822 C C . ARG A 1 103 ? 11.270 24.003 -6.530 1.00 43.62 103 ARG A C 1
ATOM 824 O O . ARG A 1 103 ? 10.255 23.728 -5.905 1.00 43.62 103 ARG A O 1
ATOM 831 N N . ARG A 1 104 ? 11.568 23.382 -7.680 1.00 44.25 104 ARG A N 1
ATOM 832 C CA . ARG A 1 104 ? 10.595 22.546 -8.413 1.00 44.25 104 ARG A CA 1
ATOM 833 C C . ARG A 1 104 ? 10.118 21.319 -7.633 1.00 44.25 104 ARG A C 1
ATOM 835 O O . ARG A 1 104 ? 8.963 20.926 -7.759 1.00 44.25 104 ARG A O 1
ATOM 842 N N . ARG A 1 105 ? 10.978 20.723 -6.801 1.00 42.19 105 ARG A N 1
ATOM 843 C CA . ARG A 1 105 ? 10.607 19.536 -6.013 1.00 42.19 105 ARG A CA 1
ATOM 844 C C . ARG A 1 105 ? 9.624 19.859 -4.889 1.00 42.19 105 ARG A C 1
ATOM 846 O O . ARG A 1 105 ? 8.704 19.081 -4.672 1.00 42.19 105 ARG A O 1
ATOM 853 N N . ALA A 1 106 ? 9.776 21.006 -4.227 1.00 43.69 106 ALA A N 1
ATOM 854 C CA . ALA A 1 106 ? 8.881 21.411 -3.146 1.00 43.69 106 ALA A CA 1
ATOM 855 C C . ALA A 1 106 ? 7.502 21.836 -3.675 1.00 43.69 106 ALA A C 1
ATOM 857 O O . ALA A 1 106 ? 6.489 21.428 -3.111 1.00 43.69 106 ALA A O 1
ATOM 858 N N . ASP A 1 107 ? 7.456 22.565 -4.795 1.00 41.12 107 ASP A N 1
ATOM 859 C CA . ASP A 1 107 ? 6.190 22.967 -5.421 1.00 41.12 107 ASP A CA 1
ATOM 860 C C . ASP A 1 107 ? 5.404 21.761 -5.957 1.00 41.12 107 ASP A C 1
ATOM 862 O O . ASP A 1 107 ? 4.189 21.701 -5.795 1.00 41.12 107 ASP A O 1
ATOM 866 N N . THR A 1 108 ? 6.084 20.737 -6.486 1.00 47.66 108 THR A N 1
ATOM 867 C CA . THR A 1 108 ? 5.414 19.512 -6.967 1.00 47.66 108 THR A CA 1
ATOM 868 C C . THR A 1 108 ? 4.794 18.711 -5.817 1.00 47.66 108 THR A C 1
ATOM 870 O O . THR A 1 108 ? 3.673 18.224 -5.937 1.00 47.66 108 THR A O 1
ATOM 873 N N . LEU A 1 109 ? 5.486 18.603 -4.677 1.00 47.03 109 LEU A N 1
ATOM 874 C CA . LEU A 1 109 ? 4.957 17.913 -3.493 1.00 47.03 109 LEU A CA 1
ATOM 875 C C . LEU A 1 109 ? 3.790 18.676 -2.857 1.00 47.03 109 LEU A C 1
ATOM 877 O O . LEU A 1 109 ? 2.853 18.059 -2.352 1.00 47.03 109 LEU A O 1
ATOM 881 N N . ARG A 1 110 ? 3.816 20.012 -2.919 1.00 48.44 110 ARG A N 1
ATOM 882 C CA . ARG A 1 110 ? 2.730 20.852 -2.408 1.00 48.44 110 ARG A CA 1
ATOM 883 C C . ARG A 1 110 ? 1.493 20.800 -3.307 1.00 48.44 110 ARG A C 1
ATOM 885 O O . ARG A 1 110 ? 0.386 20.746 -2.785 1.00 48.44 110 ARG A O 1
ATOM 892 N N . VAL A 1 111 ? 1.676 20.748 -4.628 1.00 47.91 111 VAL A N 1
ATOM 893 C CA . VAL A 1 111 ? 0.576 20.552 -5.584 1.00 47.91 111 VAL A CA 1
ATOM 894 C C . VAL A 1 111 ? -0.033 19.156 -5.428 1.00 47.91 111 VAL A C 1
ATOM 896 O O . VAL A 1 111 ? -1.250 19.076 -5.337 1.00 47.91 111 VAL A O 1
ATOM 899 N N . LEU A 1 112 ? 0.771 18.091 -5.267 1.00 50.69 112 LEU A N 1
ATOM 900 C CA . LEU A 1 112 ? 0.248 16.737 -5.016 1.00 50.69 112 LEU A CA 1
ATOM 901 C C . LEU A 1 112 ? -0.591 16.654 -3.730 1.00 50.69 112 LEU A C 1
ATOM 903 O O . LEU A 1 112 ? -1.654 16.045 -3.747 1.00 50.69 112 LEU A O 1
ATOM 907 N N . LEU A 1 113 ? -0.157 17.284 -2.633 1.00 49.03 113 LEU A N 1
ATOM 908 C CA . LEU A 1 113 ? -0.920 17.316 -1.376 1.00 49.03 113 LEU A CA 1
ATOM 909 C C . LEU A 1 113 ? -2.224 18.124 -1.488 1.00 49.03 113 LEU A C 1
ATOM 911 O O . LEU A 1 113 ? -3.227 17.726 -0.906 1.00 49.03 113 LEU A O 1
ATOM 915 N N . VAL A 1 114 ? -2.235 19.224 -2.251 1.00 49.72 114 VAL A N 1
ATOM 916 C CA . VAL A 1 114 ? -3.439 20.053 -2.454 1.00 49.72 114 VAL A CA 1
ATOM 917 C C . VAL A 1 114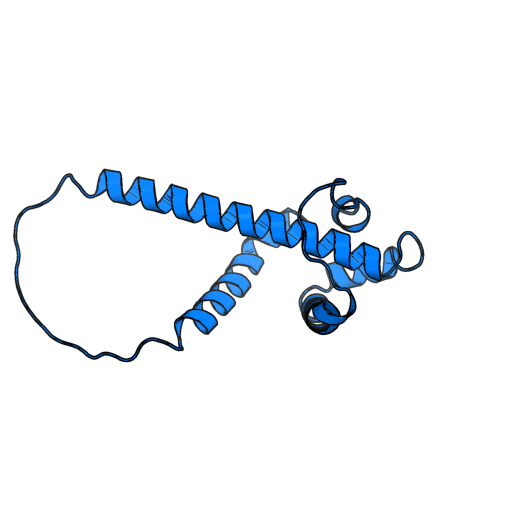 ? -4.440 19.386 -3.405 1.00 49.72 114 VAL A C 1
ATOM 919 O O . VAL A 1 114 ? -5.641 19.445 -3.158 1.00 49.72 114 VAL A O 1
ATOM 922 N N . THR A 1 115 ? -3.984 18.707 -4.462 1.00 43.25 115 THR A N 1
ATOM 923 C CA . THR A 1 115 ? -4.886 18.018 -5.405 1.00 43.25 115 THR A CA 1
ATOM 924 C C . THR A 1 115 ? -5.461 16.714 -4.850 1.00 43.25 115 THR A C 1
ATOM 926 O O . THR A 1 115 ? -6.515 16.276 -5.303 1.00 43.25 115 THR A O 1
ATOM 929 N N . LEU A 1 116 ? -4.814 16.100 -3.853 1.00 46.38 116 LEU A N 1
ATOM 930 C CA . LEU A 1 116 ? -5.335 14.899 -3.193 1.00 46.38 116 LEU A CA 1
ATOM 931 C C . LEU A 1 116 ? -6.524 15.185 -2.257 1.00 46.38 116 LEU A C 1
ATOM 933 O O . LEU A 1 116 ? -7.296 14.268 -1.993 1.00 46.38 116 LEU A O 1
ATOM 937 N N . ASP A 1 117 ? -6.727 16.426 -1.800 1.00 44.28 117 ASP A N 1
ATOM 938 C CA . ASP A 1 117 ? -7.824 16.754 -0.872 1.00 44.28 117 ASP A CA 1
ATOM 939 C C . ASP A 1 117 ? -9.206 16.804 -1.556 1.00 44.28 117 ASP A C 1
ATOM 941 O O . ASP A 1 117 ? -10.220 16.474 -0.940 1.00 44.28 117 ASP A O 1
ATOM 945 N N . SER A 1 118 ? -9.267 17.150 -2.850 1.00 43.47 118 SER A N 1
ATOM 946 C CA . SER A 1 118 ? -10.550 17.309 -3.559 1.00 43.47 118 SER A CA 1
ATOM 947 C C . SER A 1 118 ? -11.052 16.054 -4.281 1.00 43.47 118 SER A C 1
ATOM 949 O O . SER A 1 118 ? -12.264 15.879 -4.370 1.00 43.47 118 SER A O 1
ATOM 951 N N . ASP A 1 119 ? -10.174 15.154 -4.741 1.00 43.19 119 ASP A N 1
ATOM 952 C CA . ASP A 1 119 ? -10.596 13.984 -5.539 1.00 43.19 119 ASP A CA 1
ATOM 953 C C . ASP A 1 119 ? -10.551 12.647 -4.772 1.00 43.19 119 ASP A C 1
ATOM 955 O O . ASP A 1 119 ? -11.361 11.749 -5.021 1.00 43.19 119 ASP A O 1
ATOM 959 N N . ALA A 1 120 ? -9.675 12.504 -3.767 1.00 43.62 120 ALA A N 1
ATOM 960 C CA . ALA A 1 120 ? -9.510 11.230 -3.052 1.00 43.62 120 ALA A CA 1
ATOM 961 C C . ALA A 1 120 ? -10.677 10.891 -2.103 1.00 43.62 120 ALA A C 1
ATOM 963 O O . ALA A 1 120 ? -10.850 9.732 -1.724 1.00 43.62 120 ALA A O 1
ATOM 964 N N . ARG A 1 121 ? -11.521 11.873 -1.756 1.00 43.72 121 ARG A N 1
ATOM 965 C CA . ARG A 1 121 ? -12.713 11.666 -0.912 1.00 43.72 121 ARG A CA 1
ATOM 966 C C . ARG A 1 121 ? -13.862 10.943 -1.617 1.00 43.72 121 ARG A C 1
ATOM 968 O O . ARG A 1 121 ? -14.793 10.523 -0.940 1.00 43.72 121 ARG A O 1
ATOM 975 N N . SER A 1 122 ? -13.817 10.795 -2.943 1.00 37.44 122 SER A N 1
ATOM 976 C CA . SER A 1 122 ? -14.891 10.134 -3.697 1.00 37.44 122 SER A CA 1
ATOM 977 C C . SER A 1 122 ? -14.643 8.644 -3.984 1.00 37.44 122 SER A C 1
ATOM 979 O O . SER A 1 122 ? -15.570 7.955 -4.408 1.00 37.44 122 SER A O 1
ATOM 981 N N . PHE A 1 123 ? -13.436 8.120 -3.716 1.00 46.12 123 PHE A N 1
ATOM 982 C CA . PHE A 1 123 ? -13.050 6.755 -4.120 1.00 46.12 123 PHE A CA 1
ATOM 983 C C . PHE A 1 123 ? -12.436 5.858 -3.024 1.00 46.12 123 PHE A C 1
ATOM 985 O O . PHE A 1 123 ? -12.136 4.690 -3.304 1.00 46.12 123 PHE A O 1
ATOM 992 N N . LEU A 1 124 ? -12.277 6.337 -1.783 1.00 38.88 124 LEU A N 1
ATOM 993 C CA . LEU A 1 124 ? -11.969 5.483 -0.621 1.00 38.88 124 LEU A CA 1
ATOM 994 C C . LEU A 1 124 ? -13.239 5.071 0.120 1.00 38.88 124 LEU A C 1
ATOM 996 O O . LEU A 1 124 ? -13.334 3.842 0.387 1.00 38.88 124 LEU A O 1
#

Secondary structure (DSSP, 8-state):
-THHHHSPPPTT------HHHHHHHHHHHHHH-HHHHHHHHHHTTTTS-HHHHHHHHHHHHHHHHHHHHHHHHHHHHHHHHHGGG---------------SSSHHHHHHHHHHHHHHHHGGGT-

Foldseek 3Di:
DLCLQQDADDPPDDDDDDQVVCVVVVVVVCVVDVVLVVSCVVCPPPPHHPRSRVNSNVVVVVVVVVVVVVVVVVVVVVVVVVPPPDDDDDDDDDDDDDDDDPVPVVVVVVVVVVVCVPPVVVPD

Solvent-accessible surface area (backbone atoms only — not comparable to full-atom values): 7790 Å² total; per-residue (Å²): 79,75,62,52,43,72,48,69,74,66,88,90,63,93,68,96,80,55,72,76,81,42,45,68,58,51,55,56,47,40,78,75,30,66,67,58,40,53,50,46,64,68,33,41,72,79,77,39,51,66,64,53,34,52,54,13,41,53,49,53,51,50,53,51,51,53,52,50,55,53,50,52,54,56,55,52,56,55,56,58,70,68,60,77,80,72,90,80,91,83,85,83,87,79,90,82,82,94,82,84,86,73,60,68,66,58,53,50,56,50,48,52,60,58,57,48,66,76,58,53,79,80,71,92

Sequence (124 aa):
DRRNFVRAPPPGVEFAWDFEAVQPMAQATLALDPNLEAMRFELVPKVISEENFWRNYFYRVSLLRQGYELNAMASSQQQEAESNSNQTLASTTDSIDHTQGSRRRADTLRVLLVTLDSDARSFL